Protein AF-A0AAN7M0C3-F1 (afdb_monomer)

Sequence (99 aa):
MTETPFRPREKLVEKQKYFQNIHKHTYLKGPFDKITSIAIPLALAGTVTFMIARGIYNMSHGIGKKEWKDGRFYENPFEVRILDRPYCPIEATAFFLPW

InterPro domains:
  IPR039297 Cytochrome c oxidase subunit VII [PF02238] (10-62)

Mean predicted aligned error: 12.79 Å

Foldseek 3Di:
DDDDDPDDCPVVVVVVVQQVPDPDPPQPSDPVSCCVVPVVVVVVVVVVVVVVVVVCVCVVVVHDDFDDDPNDTDHDPVRVVVVPPDPPVPPPVPVPDDD

Structure (mmCIF, N/CA/C/O backbone):
data_AF-A0AAN7M0C3-F1
#
_entry.id   AF-A0AAN7M0C3-F1
#
loop_
_atom_site.group_PDB
_atom_site.id
_atom_site.type_symbol
_atom_site.label_atom_id
_atom_site.label_alt_id
_atom_site.label_comp_id
_atom_site.label_asym_id
_atom_site.label_entity_id
_atom_site.label_seq_id
_atom_site.pdbx_PDB_ins_code
_atom_site.Cartn_x
_atom_site.Cartn_y
_atom_site.Cartn_z
_atom_site.occupancy
_atom_site.B_iso_or_equiv
_atom_site.auth_seq_id
_atom_site.auth_comp_id
_atom_site.auth_asym_id
_atom_site.auth_atom_id
_atom_site.pdbx_PDB_model_num
ATOM 1 N N . MET A 1 1 ? -3.258 -20.159 38.580 1.00 48.03 1 MET A N 1
ATOM 2 C CA . MET A 1 1 ? -3.136 -18.690 38.493 1.00 48.03 1 MET A CA 1
ATOM 3 C C . MET A 1 1 ? -3.650 -18.259 37.134 1.00 48.03 1 MET A C 1
ATOM 5 O O . MET A 1 1 ? -3.164 -18.773 36.138 1.00 48.03 1 MET A O 1
ATOM 9 N N . THR A 1 2 ? -4.657 -17.396 37.081 1.00 74.81 2 THR A N 1
ATOM 10 C CA . THR A 1 2 ? -5.102 -16.756 35.836 1.00 74.81 2 THR A CA 1
ATOM 11 C C . THR A 1 2 ? -4.537 -15.347 35.833 1.00 74.81 2 THR A C 1
ATOM 13 O O . THR A 1 2 ? -5.080 -14.468 36.500 1.00 74.81 2 THR A O 1
ATOM 16 N N . GLU A 1 3 ? -3.408 -15.155 35.158 1.00 81.00 3 GLU A N 1
ATOM 17 C CA . GLU A 1 3 ? -2.829 -13.825 34.981 1.00 81.00 3 GLU A CA 1
ATOM 18 C C . GLU A 1 3 ? -3.773 -12.952 34.153 1.00 81.00 3 GLU A C 1
ATOM 20 O O . GLU A 1 3 ? -4.411 -13.410 33.196 1.00 81.00 3 GLU A O 1
ATOM 25 N N . THR A 1 4 ? -3.897 -11.686 34.540 1.00 79.50 4 THR A N 1
ATOM 26 C CA . THR A 1 4 ? -4.680 -10.728 33.772 1.00 79.50 4 THR A CA 1
ATOM 27 C C . THR A 1 4 ? -3.900 -10.339 32.512 1.00 79.50 4 THR A C 1
ATOM 29 O O . THR A 1 4 ? -2.688 -10.136 32.561 1.00 79.50 4 THR A O 1
ATOM 32 N N . PRO A 1 5 ? -4.560 -10.263 31.345 1.00 82.25 5 PRO A N 1
ATOM 33 C CA . PRO A 1 5 ? -3.885 -9.921 30.100 1.00 82.25 5 PRO A CA 1
ATOM 34 C C . PRO A 1 5 ? -3.281 -8.511 30.159 1.00 82.25 5 PRO A C 1
ATOM 36 O O . PRO A 1 5 ? -3.872 -7.600 30.734 1.00 82.25 5 PRO A O 1
ATOM 39 N N . PHE A 1 6 ? -2.151 -8.310 29.470 1.00 88.94 6 PHE A N 1
ATOM 40 C CA . PHE A 1 6 ? -1.400 -7.043 29.434 1.00 88.94 6 PHE A CA 1
ATOM 41 C C . PHE A 1 6 ? -2.203 -5.821 28.963 1.00 88.94 6 PHE A C 1
ATOM 43 O O . PHE A 1 6 ? -1.786 -4.683 29.176 1.00 88.94 6 PHE A O 1
ATOM 50 N N . ARG A 1 7 ? -3.341 -6.030 28.289 1.00 85.44 7 ARG A N 1
ATOM 51 C CA . ARG A 1 7 ? -4.277 -4.965 27.926 1.00 85.44 7 ARG A CA 1
ATOM 52 C C . ARG A 1 7 ? -5.709 -5.333 28.318 1.00 85.44 7 ARG A C 1
ATOM 54 O O . ARG A 1 7 ? -6.101 -6.492 28.158 1.00 85.44 7 ARG A O 1
ATOM 61 N N . PRO A 1 8 ? -6.513 -4.345 28.755 1.00 88.44 8 PRO A N 1
ATOM 62 C CA . PRO A 1 8 ? -7.924 -4.556 29.044 1.00 88.44 8 PRO A CA 1
ATOM 63 C C . PRO A 1 8 ? -8.674 -4.990 27.779 1.00 88.44 8 PRO A C 1
ATOM 65 O O . PRO A 1 8 ? -8.452 -4.459 26.685 1.00 88.44 8 PRO A O 1
ATOM 68 N N . ARG A 1 9 ? -9.581 -5.962 27.927 1.00 89.62 9 ARG A N 1
ATOM 69 C CA . ARG A 1 9 ? -10.330 -6.562 26.808 1.00 89.62 9 ARG A CA 1
ATOM 70 C C . ARG A 1 9 ? -11.412 -5.643 26.232 1.00 89.62 9 ARG A C 1
ATOM 72 O O . ARG A 1 9 ? -11.848 -5.865 25.108 1.00 89.62 9 ARG A O 1
ATOM 79 N N . GLU A 1 10 ? -11.793 -4.589 26.947 1.00 90.75 10 GLU A N 1
ATOM 80 C CA . GLU A 1 10 ? -12.795 -3.601 26.515 1.00 90.75 10 GLU A CA 1
ATOM 81 C C . GLU A 1 10 ? -12.446 -2.980 25.156 1.00 90.75 10 GLU A C 1
ATOM 83 O O . GLU A 1 10 ? -13.286 -2.933 24.258 1.00 90.75 10 GLU A O 1
ATOM 88 N N . LYS A 1 11 ? -11.171 -2.613 24.955 1.00 90.50 11 LYS A N 1
ATOM 89 C CA . LYS A 1 11 ? -10.686 -2.041 23.687 1.00 90.50 11 LYS A CA 1
ATOM 90 C C . LYS A 1 11 ? -10.803 -3.021 22.516 1.00 90.50 11 LYS A C 1
ATOM 92 O O . LYS A 1 11 ? -11.023 -2.603 21.383 1.00 90.50 11 LYS A O 1
ATOM 97 N N . LEU A 1 12 ? -10.656 -4.324 22.764 1.00 92.94 12 LEU A N 1
ATOM 98 C CA . LEU A 1 12 ? -10.819 -5.347 21.726 1.00 92.94 12 LEU A CA 1
ATOM 99 C C . LEU A 1 12 ? -12.288 -5.508 21.341 1.00 92.94 12 LEU A C 1
ATOM 101 O O . LEU A 1 12 ? -12.593 -5.576 20.154 1.00 92.94 12 LEU A O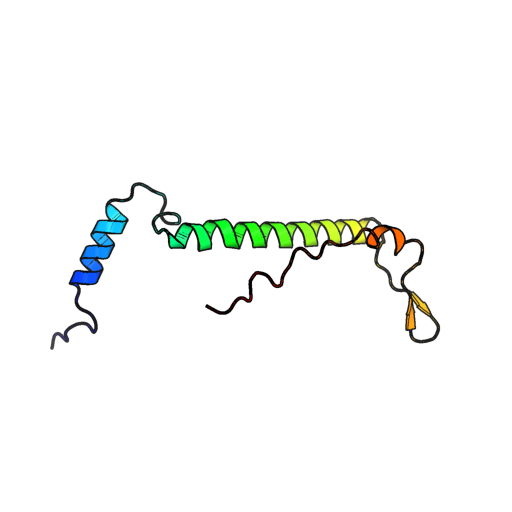 1
ATOM 105 N N . VAL A 1 13 ? -13.190 -5.514 22.325 1.00 94.44 13 VAL A N 1
ATOM 106 C CA . VAL A 1 13 ? -14.637 -5.615 22.087 1.00 94.44 13 VAL A CA 1
ATOM 107 C C . VAL A 1 13 ? -15.146 -4.406 21.299 1.00 94.44 13 VAL A C 1
ATOM 109 O O . VAL A 1 13 ? -15.957 -4.560 20.388 1.00 94.44 13 VAL A O 1
ATOM 112 N N . GLU A 1 14 ? -14.633 -3.208 21.584 1.00 94.06 14 GLU A N 1
ATOM 113 C CA . GLU A 1 14 ? -14.954 -1.997 20.823 1.00 94.06 14 GLU A CA 1
ATOM 114 C C . GLU A 1 14 ? -14.537 -2.118 19.346 1.00 94.06 14 GLU A C 1
ATOM 116 O O . GLU A 1 14 ? -15.343 -1.884 18.442 1.00 94.06 14 GLU A O 1
ATOM 121 N N . LYS A 1 15 ? -13.301 -2.565 19.080 1.00 93.19 15 LYS A N 1
ATOM 122 C CA . LYS A 1 15 ? -12.821 -2.803 17.708 1.00 93.19 15 LYS A CA 1
ATOM 123 C C . LYS A 1 15 ? -13.596 -3.921 17.011 1.00 93.19 15 LYS A C 1
ATOM 125 O O . LYS A 1 15 ? -13.894 -3.793 15.826 1.00 93.19 15 LYS A O 1
ATOM 130 N N . GLN A 1 16 ? -13.956 -4.987 17.726 1.00 95.31 16 GLN A N 1
ATOM 131 C CA . GLN A 1 16 ? -14.781 -6.072 17.190 1.00 95.31 16 GLN A CA 1
ATOM 132 C C . GLN A 1 16 ? -16.149 -5.556 16.741 1.00 95.31 16 GLN A C 1
ATOM 134 O O . GLN A 1 16 ? -16.518 -5.787 15.593 1.00 95.31 16 GLN A O 1
ATOM 139 N N . LYS A 1 17 ? -16.853 -4.788 17.584 1.00 95.75 17 LYS A N 1
ATOM 140 C CA . LYS A 1 17 ? -18.135 -4.162 17.217 1.00 95.75 17 LYS A CA 1
ATOM 141 C C . LYS A 1 17 ? -17.993 -3.260 15.990 1.00 95.75 17 LYS A C 1
ATOM 143 O O . LYS A 1 17 ? -18.800 -3.352 15.070 1.00 95.75 17 LYS A O 1
ATOM 148 N N . TYR A 1 18 ? -16.940 -2.440 15.942 1.00 94.44 18 TYR A N 1
ATOM 149 C CA . TYR A 1 18 ? -16.655 -1.570 14.799 1.00 94.44 18 TYR A CA 1
ATOM 150 C C . TYR A 1 18 ? -16.465 -2.359 13.492 1.00 94.44 18 TYR A C 1
ATOM 152 O O . TYR A 1 18 ? -17.160 -2.105 12.512 1.00 94.44 18 TYR A O 1
ATOM 160 N N . PHE A 1 19 ? -15.574 -3.356 13.466 1.00 94.88 19 PHE A N 1
ATOM 161 C CA . PHE A 1 19 ? -15.259 -4.111 12.244 1.00 94.88 19 PHE A CA 1
ATOM 162 C C . PHE A 1 19 ? -16.330 -5.133 11.830 1.00 94.88 19 PHE A C 1
ATOM 164 O O . PHE A 1 19 ? -16.351 -5.557 10.667 1.00 94.88 19 PHE A O 1
ATOM 171 N N . GLN A 1 20 ? -17.192 -5.556 12.758 1.00 95.31 20 GLN A N 1
ATOM 172 C CA . GLN A 1 20 ? -18.327 -6.440 12.477 1.00 95.31 20 GLN A CA 1
ATOM 173 C C . GLN A 1 20 ? -19.529 -5.681 11.903 1.00 95.31 20 GLN A C 1
ATOM 175 O O . GLN A 1 20 ? -20.251 -6.248 11.091 1.00 95.31 20 GLN A O 1
ATOM 180 N N . ASN A 1 21 ? -19.708 -4.401 12.248 1.00 95.81 21 ASN A N 1
ATOM 181 C CA . ASN A 1 21 ? -20.793 -3.567 11.713 1.00 95.81 21 ASN A CA 1
ATOM 182 C C . ASN A 1 21 ? -20.531 -3.065 10.273 1.00 95.81 21 ASN A C 1
ATOM 184 O O . ASN A 1 21 ? -21.404 -2.512 9.613 1.00 95.81 21 ASN A O 1
ATOM 188 N N . ILE A 1 22 ? -19.310 -3.228 9.756 1.00 94.62 22 ILE A N 1
ATOM 189 C CA . ILE A 1 22 ? -18.944 -2.763 8.414 1.00 94.62 22 ILE A CA 1
ATOM 190 C C . ILE A 1 22 ? -19.209 -3.864 7.382 1.00 94.62 22 ILE A C 1
ATOM 192 O O . ILE A 1 22 ? -18.503 -4.874 7.330 1.00 94.62 22 ILE A O 1
ATOM 196 N N . HIS A 1 23 ? -20.165 -3.616 6.487 1.00 94.50 23 HIS A N 1
ATOM 197 C CA . HIS A 1 23 ? -20.486 -4.482 5.348 1.00 94.50 23 HIS A CA 1
ATOM 198 C C . HIS A 1 23 ? -19.547 -4.233 4.152 1.00 94.50 23 HIS A C 1
ATOM 200 O O . HIS A 1 23 ? -19.957 -3.744 3.103 1.00 94.50 23 HIS A O 1
ATOM 206 N N . LYS A 1 24 ? -18.255 -4.537 4.319 1.00 92.19 24 LYS A N 1
ATOM 207 C CA . LYS A 1 24 ? -17.229 -4.493 3.258 1.00 92.19 24 LYS A CA 1
ATOM 208 C C . LYS A 1 24 ? -16.366 -5.752 3.295 1.00 92.19 24 LYS A C 1
ATOM 210 O O . LYS A 1 24 ? -16.285 -6.423 4.326 1.00 92.19 24 LYS A O 1
ATOM 215 N N . HIS A 1 25 ? -15.673 -6.039 2.192 1.00 92.94 25 HIS A N 1
ATOM 216 C CA . HIS A 1 25 ? -14.649 -7.086 2.159 1.00 92.94 25 HIS A CA 1
ATOM 217 C C . HIS A 1 25 ? -13.531 -6.812 3.171 1.00 92.94 25 HIS A C 1
ATOM 219 O O . HIS A 1 25 ? -13.219 -5.660 3.473 1.00 92.94 25 HIS A O 1
ATOM 225 N N . THR A 1 26 ? -12.919 -7.882 3.684 1.00 92.69 26 THR A N 1
ATOM 226 C CA . THR A 1 26 ? -11.967 -7.849 4.806 1.00 92.69 26 THR A CA 1
ATOM 227 C C . THR A 1 26 ? -10.825 -6.847 4.623 1.00 92.69 26 THR A C 1
ATOM 229 O O . THR A 1 26 ? -10.484 -6.156 5.573 1.00 92.69 26 THR A O 1
ATOM 232 N N . TYR A 1 27 ? -10.296 -6.706 3.409 1.00 90.69 27 TYR A N 1
ATOM 233 C CA . TYR A 1 27 ? -9.171 -5.821 3.074 1.00 90.69 27 TYR A CA 1
ATOM 234 C C . TYR A 1 27 ? -9.569 -4.347 2.840 1.00 90.69 27 TYR A C 1
ATOM 236 O O . TYR A 1 27 ? -8.751 -3.544 2.405 1.00 90.69 27 TYR A O 1
ATOM 244 N N . LEU A 1 28 ? -10.833 -3.976 3.083 1.00 93.75 28 LEU A N 1
ATOM 245 C CA . LEU A 1 28 ? -11.367 -2.615 2.893 1.00 93.75 28 LEU A CA 1
ATOM 246 C C . LEU A 1 28 ? -12.149 -2.112 4.112 1.00 93.75 28 LEU A C 1
ATOM 248 O O . LEU A 1 28 ? -12.930 -1.158 4.005 1.00 93.75 28 LEU A O 1
ATOM 252 N N . LYS A 1 29 ? -12.009 -2.784 5.258 1.00 92.19 29 LYS A N 1
ATOM 253 C CA . LYS A 1 29 ? -12.801 -2.472 6.449 1.00 92.19 29 LYS A CA 1
ATOM 254 C C . LYS A 1 29 ? -12.297 -1.215 7.144 1.00 92.19 29 LYS A C 1
ATOM 256 O O . LYS A 1 29 ? -13.103 -0.356 7.494 1.00 92.19 29 LYS A O 1
ATOM 261 N N . GLY A 1 30 ? -10.988 -1.096 7.333 1.00 90.62 30 GLY A N 1
ATOM 262 C CA . GLY A 1 30 ? -10.361 0.063 7.946 1.00 90.62 30 GLY A CA 1
ATOM 263 C C . GLY A 1 30 ? -10.155 1.227 6.968 1.00 90.62 30 GLY A C 1
ATOM 264 O O . GLY A 1 30 ? -9.997 1.019 5.763 1.00 90.62 30 GLY A O 1
ATOM 265 N N . PRO A 1 31 ? -10.097 2.475 7.468 1.00 88.06 31 PRO A N 1
ATOM 266 C CA . PRO A 1 31 ? -9.682 3.617 6.655 1.00 88.06 31 PRO A CA 1
ATOM 267 C C . PRO A 1 31 ? -8.224 3.482 6.184 1.00 88.06 31 PRO A C 1
ATOM 269 O O . PRO A 1 31 ? -7.926 3.811 5.037 1.00 88.06 31 PRO A O 1
ATOM 272 N N . PHE A 1 32 ? -7.342 2.937 7.031 1.00 91.75 32 PHE A N 1
ATOM 273 C CA . PHE A 1 32 ? -5.946 2.654 6.682 1.00 91.75 32 PHE A CA 1
ATOM 274 C C . PHE A 1 32 ? -5.814 1.551 5.629 1.00 91.75 32 PHE A C 1
ATOM 276 O O . PHE A 1 32 ? -4.955 1.654 4.755 1.00 91.75 32 PHE A O 1
ATOM 283 N N . ASP A 1 33 ? -6.716 0.566 5.640 1.00 91.69 33 ASP A N 1
ATOM 284 C CA . ASP A 1 33 ? -6.687 -0.553 4.694 1.00 91.69 33 ASP A CA 1
ATOM 285 C C . ASP A 1 33 ? -6.851 -0.088 3.240 1.00 91.69 33 ASP A C 1
ATOM 287 O O . ASP A 1 33 ? -6.315 -0.707 2.327 1.00 91.69 33 ASP A O 1
ATOM 291 N N . LYS A 1 34 ? -7.527 1.047 3.005 1.00 88.88 34 LYS A N 1
ATOM 292 C CA . LYS A 1 34 ? -7.625 1.656 1.669 1.00 88.88 34 LYS A CA 1
ATOM 293 C C . LYS A 1 34 ? -6.253 2.096 1.149 1.00 88.88 34 LYS A C 1
ATOM 295 O O . LYS A 1 34 ? -5.946 1.905 -0.023 1.00 88.88 34 LYS A O 1
ATOM 300 N N . ILE A 1 35 ? -5.429 2.689 2.007 1.00 90.94 35 ILE A N 1
ATOM 301 C CA . ILE A 1 35 ? -4.098 3.171 1.621 1.00 90.94 35 ILE A CA 1
ATOM 302 C C . ILE A 1 35 ? -3.177 1.970 1.385 1.00 90.94 35 ILE A C 1
ATOM 304 O O . ILE A 1 35 ? -2.530 1.879 0.342 1.00 90.94 35 ILE A O 1
ATOM 308 N N . THR A 1 36 ? -3.168 1.020 2.321 1.00 93.56 36 THR A N 1
ATOM 309 C CA . THR A 1 36 ? -2.250 -0.126 2.288 1.00 93.56 36 THR A CA 1
ATOM 310 C C . THR A 1 36 ? -2.624 -1.179 1.253 1.00 93.56 36 THR A C 1
ATOM 312 O O . THR A 1 36 ? -1.727 -1.792 0.685 1.00 93.56 36 THR A O 1
ATOM 315 N N . SER A 1 37 ? -3.914 -1.382 0.975 1.00 92.56 37 SER A N 1
ATOM 316 C CA . SER A 1 37 ? -4.377 -2.460 0.087 1.00 92.56 37 SER A CA 1
ATOM 317 C C . SER A 1 37 ? -4.695 -1.994 -1.333 1.00 92.56 37 SER A C 1
ATOM 319 O O . SER A 1 37 ? -4.738 -2.825 -2.235 1.00 92.56 37 SER A O 1
ATOM 321 N N . ILE A 1 38 ? -4.924 -0.693 -1.558 1.00 91.69 38 ILE A N 1
ATOM 322 C CA . ILE A 1 38 ? -5.231 -0.153 -2.895 1.00 91.69 38 ILE A CA 1
ATOM 323 C C . ILE A 1 38 ? -4.101 0.748 -3.385 1.00 91.69 38 ILE A C 1
ATOM 325 O O . ILE A 1 38 ? -3.505 0.460 -4.417 1.00 91.69 38 ILE A O 1
ATOM 329 N N . ALA A 1 39 ? -3.792 1.829 -2.665 1.00 92.50 39 ALA A N 1
ATOM 330 C CA . ALA A 1 39 ? -2.903 2.864 -3.192 1.00 92.50 39 ALA A CA 1
ATOM 331 C C . ALA A 1 39 ? -1.461 2.364 -3.375 1.00 92.50 39 ALA A C 1
ATOM 333 O O . ALA A 1 39 ? -0.917 2.461 -4.474 1.00 92.50 39 ALA A O 1
ATOM 334 N N . ILE A 1 40 ? -0.866 1.788 -2.324 1.00 93.88 40 ILE A N 1
ATOM 335 C CA . ILE A 1 40 ? 0.520 1.296 -2.370 1.00 93.88 40 ILE A CA 1
ATOM 336 C C . ILE A 1 40 ? 0.670 0.152 -3.387 1.00 93.88 40 ILE A C 1
ATOM 338 O O . ILE A 1 40 ? 1.548 0.251 -4.249 1.00 93.88 40 ILE A O 1
ATOM 342 N N . PRO A 1 41 ? -0.178 -0.899 -3.376 1.00 95.12 41 PRO A N 1
ATOM 343 C CA . PRO A 1 41 ? -0.010 -2.011 -4.302 1.00 95.12 41 PRO A CA 1
ATOM 344 C C . PRO A 1 41 ? -0.272 -1.618 -5.755 1.00 95.12 41 PRO A C 1
ATOM 346 O O . PRO A 1 41 ? 0.441 -2.101 -6.625 1.00 95.12 41 PRO A O 1
ATOM 349 N N . LEU A 1 42 ? -1.231 -0.726 -6.043 1.00 96.06 42 LEU A N 1
ATOM 350 C CA . LEU A 1 42 ? -1.465 -0.260 -7.416 1.00 96.06 42 LEU A CA 1
ATOM 351 C C . LEU A 1 42 ? -0.314 0.595 -7.939 1.00 96.06 42 LEU A C 1
ATOM 353 O O . LEU A 1 42 ? 0.105 0.406 -9.080 1.00 96.0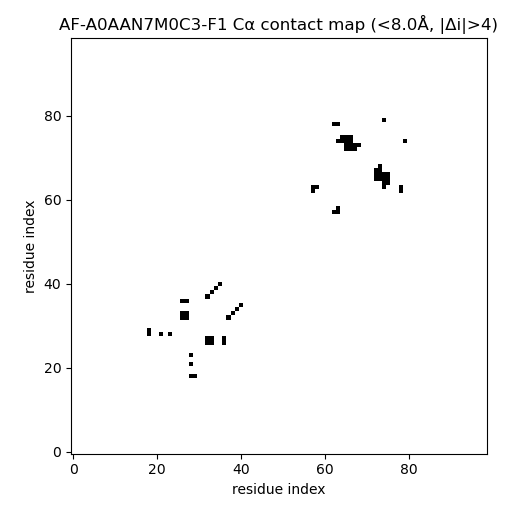6 42 LEU A O 1
ATOM 357 N N . ALA A 1 43 ? 0.216 1.504 -7.118 1.00 95.62 43 ALA A N 1
ATOM 358 C CA . ALA A 1 43 ? 1.374 2.302 -7.501 1.00 95.62 43 ALA 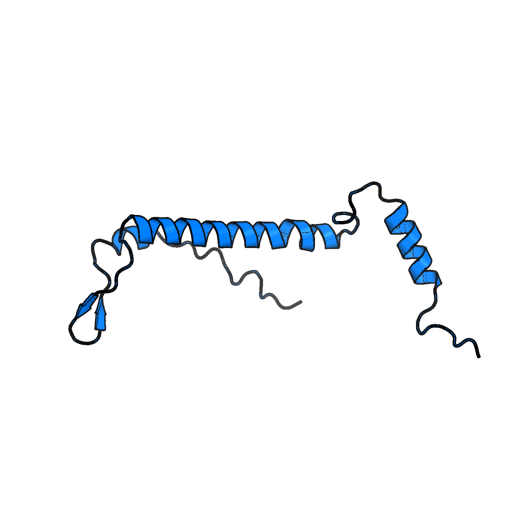A CA 1
ATOM 359 C C . ALA A 1 43 ? 2.585 1.400 -7.781 1.00 95.62 43 ALA A C 1
ATOM 361 O O . ALA A 1 43 ? 3.221 1.529 -8.826 1.00 95.62 43 ALA A O 1
ATOM 362 N N . LEU A 1 44 ? 2.859 0.438 -6.893 1.00 96.62 44 LEU A N 1
ATOM 363 C CA . LEU A 1 44 ? 3.964 -0.506 -7.051 1.00 96.62 44 LEU A CA 1
ATOM 364 C C . LEU A 1 44 ? 3.770 -1.429 -8.262 1.00 96.62 44 LEU A C 1
ATOM 366 O O . LEU A 1 44 ? 4.690 -1.625 -9.051 1.00 96.62 44 LEU A O 1
ATOM 370 N N . ALA A 1 45 ? 2.574 -1.987 -8.442 1.00 96.62 45 ALA A N 1
ATOM 371 C CA . ALA A 1 45 ? 2.280 -2.851 -9.578 1.00 96.62 45 ALA A CA 1
ATOM 372 C C . ALA A 1 45 ? 2.398 -2.084 -10.900 1.00 96.62 45 ALA A C 1
ATOM 374 O O . ALA A 1 45 ? 2.954 -2.611 -11.862 1.00 96.62 45 ALA A O 1
ATOM 375 N N . GLY A 1 46 ? 1.936 -0.832 -10.944 1.00 97.38 46 GLY A N 1
ATOM 376 C CA . GLY A 1 46 ? 2.064 0.031 -12.113 1.00 97.38 46 GLY A CA 1
ATOM 377 C C . GLY A 1 46 ? 3.522 0.320 -12.470 1.00 97.38 46 GLY A C 1
ATOM 378 O O . GLY A 1 46 ? 3.915 0.136 -13.623 1.00 97.38 46 GLY A O 1
ATOM 379 N N . THR A 1 47 ? 4.345 0.708 -11.491 1.00 95.19 47 THR A N 1
ATOM 380 C CA . THR A 1 47 ? 5.765 1.018 -11.731 1.00 95.19 47 THR A CA 1
ATOM 381 C C . THR A 1 47 ? 6.554 -0.215 -12.159 1.00 95.19 47 THR A C 1
ATOM 383 O O . THR A 1 47 ? 7.287 -0.160 -13.147 1.00 95.19 47 THR A O 1
ATOM 386 N N . VAL A 1 48 ? 6.355 -1.351 -11.488 1.00 97.06 48 VAL A N 1
ATOM 387 C CA . VAL A 1 48 ? 7.019 -2.614 -11.834 1.00 97.06 48 VAL A CA 1
ATOM 388 C C . VAL A 1 48 ? 6.594 -3.090 -13.222 1.00 97.06 48 VAL A C 1
ATOM 390 O O . VAL A 1 48 ? 7.448 -3.433 -14.038 1.00 97.06 48 VAL A O 1
ATOM 393 N N . THR A 1 49 ? 5.297 -3.048 -13.540 1.00 97.56 49 THR A N 1
ATOM 394 C CA . THR A 1 49 ? 4.794 -3.446 -14.866 1.00 97.56 49 THR A CA 1
ATOM 395 C C . THR A 1 49 ? 5.380 -2.563 -15.964 1.00 97.56 49 THR A C 1
ATOM 397 O O . THR A 1 49 ? 5.816 -3.073 -16.995 1.00 97.56 49 THR A O 1
ATOM 400 N N . PHE A 1 50 ? 5.456 -1.249 -15.734 1.00 94.75 50 PHE A N 1
ATOM 401 C CA . PHE A 1 50 ? 6.074 -0.313 -16.669 1.00 94.75 50 PHE A CA 1
ATOM 402 C C . PHE A 1 50 ? 7.555 -0.636 -16.913 1.00 94.75 50 PHE A C 1
ATOM 404 O O . PHE A 1 50 ? 7.992 -0.710 -18.063 1.00 94.75 50 PHE A O 1
ATOM 411 N N . MET A 1 51 ? 8.325 -0.878 -15.849 1.00 94.00 51 MET A N 1
ATOM 412 C CA . MET A 1 51 ? 9.741 -1.234 -15.963 1.00 94.00 51 MET A CA 1
ATOM 413 C C . MET A 1 51 ? 9.944 -2.562 -16.700 1.00 94.00 51 MET A C 1
ATOM 415 O O . MET A 1 51 ? 10.825 -2.649 -17.554 1.00 94.00 51 MET A O 1
ATOM 419 N N . ILE A 1 52 ? 9.114 -3.571 -16.424 1.00 95.00 52 ILE A N 1
ATOM 420 C CA . ILE A 1 52 ? 9.163 -4.870 -17.108 1.00 95.00 52 ILE A CA 1
ATOM 421 C C . ILE A 1 52 ? 8.847 -4.706 -18.595 1.00 95.00 52 ILE A C 1
ATOM 423 O O . ILE A 1 52 ? 9.620 -5.167 -19.435 1.00 95.00 52 ILE A O 1
ATOM 427 N N . ALA A 1 53 ? 7.754 -4.018 -18.934 1.00 94.50 53 ALA A N 1
ATOM 428 C CA . ALA A 1 53 ? 7.359 -3.789 -20.321 1.00 94.50 53 ALA A CA 1
ATOM 429 C C . ALA A 1 53 ? 8.471 -3.085 -21.105 1.00 94.50 53 ALA A C 1
ATOM 431 O O . ALA A 1 53 ? 8.816 -3.486 -22.217 1.00 94.50 53 ALA A O 1
ATOM 432 N N . ARG A 1 54 ? 9.097 -2.081 -20.489 1.00 87.38 54 ARG A N 1
ATOM 433 C CA . ARG A 1 54 ? 10.224 -1.375 -21.083 1.00 87.38 54 ARG A CA 1
ATOM 434 C C . ARG A 1 54 ? 11.467 -2.251 -21.231 1.00 87.38 54 ARG A C 1
ATOM 436 O O . ARG A 1 54 ? 12.135 -2.184 -22.258 1.00 87.38 54 ARG A O 1
ATOM 443 N N . GLY A 1 55 ? 11.773 -3.074 -20.231 1.00 90.75 55 GLY A N 1
ATOM 444 C CA . GLY A 1 55 ? 12.873 -4.033 -20.295 1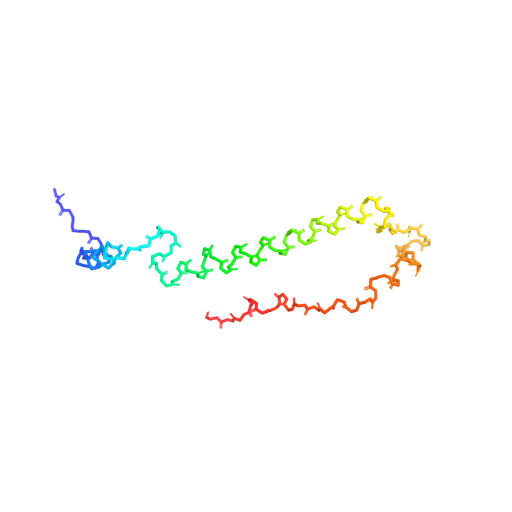.00 90.75 55 GLY A CA 1
ATOM 445 C C . GLY A 1 55 ? 12.703 -5.001 -21.465 1.00 90.75 55 GLY A C 1
ATOM 446 O O . GLY A 1 55 ? 13.621 -5.163 -22.266 1.00 90.75 55 GLY A O 1
ATOM 447 N N . ILE A 1 56 ? 11.508 -5.580 -21.613 1.00 92.50 56 ILE A N 1
ATOM 448 C CA . ILE A 1 56 ? 11.164 -6.472 -22.731 1.00 92.50 56 ILE A CA 1
ATOM 449 C C . ILE A 1 56 ? 11.256 -5.729 -24.068 1.00 92.50 56 ILE A C 1
ATOM 451 O O . ILE A 1 56 ? 11.821 -6.257 -25.026 1.00 92.50 56 ILE A O 1
ATOM 455 N N . TYR A 1 57 ? 10.750 -4.497 -24.146 1.00 89.12 57 TYR A N 1
ATOM 456 C CA . TYR A 1 57 ? 10.844 -3.677 -25.354 1.00 89.12 57 TYR A CA 1
ATOM 457 C C . TYR A 1 57 ? 12.303 -3.436 -25.770 1.00 89.12 57 TYR A C 1
ATOM 459 O O . TYR A 1 57 ? 12.671 -3.706 -26.913 1.00 89.12 57 TYR A O 1
ATOM 467 N N . ASN A 1 58 ? 13.156 -3.023 -24.831 1.00 87.81 58 ASN A N 1
ATOM 468 C CA . ASN A 1 58 ? 14.570 -2.768 -25.096 1.00 87.81 58 ASN A CA 1
ATOM 469 C C . ASN A 1 58 ? 15.306 -4.047 -25.534 1.00 87.81 58 ASN A C 1
ATOM 471 O O . ASN A 1 58 ? 16.015 -4.038 -26.538 1.00 87.81 58 ASN A O 1
ATOM 475 N N . MET A 1 59 ? 15.069 -5.171 -24.846 1.00 86.00 59 MET A N 1
ATOM 476 C CA . MET A 1 59 ? 15.666 -6.466 -25.196 1.00 86.00 59 MET A CA 1
ATOM 477 C C . MET A 1 59 ? 15.198 -6.981 -26.566 1.00 86.00 59 MET A C 1
ATOM 479 O O . MET A 1 59 ? 16.023 -7.444 -27.350 1.00 86.00 59 MET A O 1
ATOM 483 N N . SER A 1 60 ? 13.901 -6.868 -26.877 1.00 87.88 60 SER A N 1
ATOM 484 C CA . SER A 1 60 ? 13.327 -7.327 -28.156 1.00 87.88 60 SER A CA 1
ATOM 485 C C . SER A 1 60 ? 13.785 -6.502 -29.359 1.00 87.88 60 SER A C 1
ATOM 487 O O . SER A 1 60 ? 13.925 -7.051 -30.447 1.00 87.88 60 SER A O 1
ATOM 489 N N . HIS A 1 61 ? 14.069 -5.212 -29.168 1.00 84.94 61 HIS A N 1
ATOM 490 C CA . HIS A 1 61 ? 14.548 -4.321 -30.229 1.00 84.94 61 HIS A CA 1
ATOM 491 C C . HIS A 1 61 ? 16.080 -4.199 -30.272 1.00 84.94 61 HIS A C 1
ATOM 493 O O . HIS A 1 61 ? 16.617 -3.488 -31.118 1.00 84.94 61 HIS A O 1
ATOM 499 N N . GLY A 1 62 ? 16.803 -4.881 -29.374 1.00 82.25 62 GLY A N 1
ATOM 500 C CA . GLY A 1 62 ? 18.265 -4.811 -29.298 1.00 82.25 62 GLY A CA 1
ATOM 501 C C . GLY A 1 62 ? 18.813 -3.447 -28.854 1.00 82.25 62 GLY A C 1
ATOM 502 O O . GLY A 1 62 ? 19.984 -3.165 -29.103 1.00 82.25 62 GLY A O 1
ATOM 503 N N . ILE A 1 63 ? 17.976 -2.640 -28.198 1.00 75.31 63 ILE A N 1
ATOM 504 C CA . ILE A 1 63 ? 18.244 -1.300 -27.662 1.00 75.31 63 ILE A CA 1
ATOM 505 C C . ILE A 1 63 ? 18.834 -1.462 -26.247 1.00 75.31 63 ILE A C 1
ATOM 507 O O . ILE A 1 63 ? 18.343 -2.262 -25.451 1.00 75.31 63 ILE A O 1
ATOM 511 N N . GLY A 1 64 ? 19.884 -0.720 -25.910 1.00 70.19 64 GLY A N 1
ATOM 512 C CA . GLY A 1 64 ? 20.424 -0.580 -24.552 1.00 70.19 64 GLY 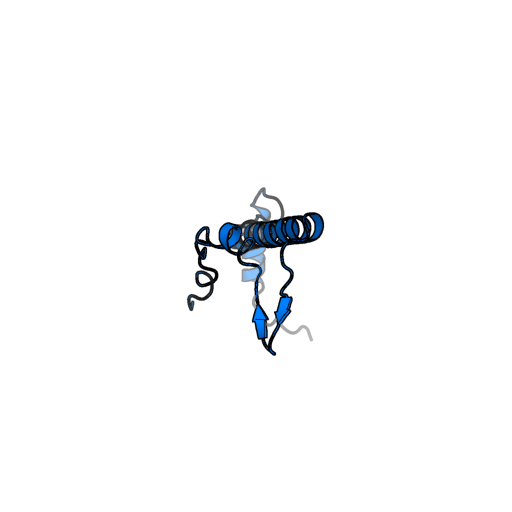A CA 1
ATOM 513 C C . GLY A 1 64 ? 21.865 -1.055 -24.405 1.00 70.19 64 GLY A C 1
ATOM 514 O O . GLY A 1 64 ? 22.349 -1.225 -23.284 1.00 70.19 64 GLY A O 1
ATOM 515 N N . LYS A 1 65 ? 22.554 -1.330 -25.517 1.00 69.44 65 LYS A N 1
ATOM 516 C CA . LYS A 1 65 ? 23.922 -1.857 -25.496 1.00 69.44 65 LYS A CA 1
ATOM 517 C C . LYS A 1 65 ? 24.908 -0.704 -25.374 1.00 69.44 65 LYS A C 1
ATOM 519 O O . LYS A 1 65 ? 24.977 0.160 -26.243 1.00 69.44 65 LYS A O 1
ATOM 524 N N . LYS A 1 66 ? 25.705 -0.722 -24.306 1.00 71.69 66 LYS A N 1
ATOM 525 C CA . LYS A 1 66 ? 26.856 0.173 -24.173 1.00 71.69 66 LYS A CA 1
ATOM 526 C C . LYS A 1 66 ? 28.034 -0.439 -24.909 1.00 71.69 66 LYS A C 1
ATOM 528 O O . LYS A 1 66 ? 28.406 -1.580 -24.642 1.00 71.69 66 LYS A O 1
ATOM 533 N N . GLU A 1 67 ? 28.616 0.314 -25.829 1.00 72.44 67 GLU A N 1
ATOM 534 C CA . GLU A 1 67 ? 29.823 -0.104 -26.525 1.00 72.44 67 GLU A CA 1
ATOM 535 C C . GLU A 1 67 ? 31.037 0.244 -25.669 1.00 72.44 67 GLU A C 1
ATOM 537 O O . GLU A 1 67 ? 31.175 1.369 -25.186 1.00 72.44 67 GLU A O 1
ATOM 542 N N . TRP A 1 68 ? 31.928 -0.725 -25.465 1.00 58.53 68 TRP A N 1
ATOM 543 C CA . TRP A 1 68 ? 33.220 -0.459 -24.848 1.00 58.53 68 TRP A CA 1
ATOM 544 C C . TRP A 1 68 ? 34.186 0.022 -25.928 1.00 58.53 68 TRP A C 1
ATOM 546 O O . TRP A 1 68 ? 34.583 -0.755 -26.797 1.00 58.53 68 TRP A O 1
ATOM 556 N N . LYS A 1 69 ? 34.577 1.296 -25.872 1.00 66.50 69 LYS A N 1
ATOM 557 C CA . LYS A 1 69 ? 35.629 1.873 -26.725 1.00 66.50 69 LYS A CA 1
ATOM 558 C C . LYS A 1 69 ? 36.562 2.702 -25.847 1.00 66.50 69 LYS A C 1
ATOM 560 O O . LYS A 1 69 ? 36.120 3.287 -24.867 1.00 66.50 69 LYS A O 1
ATOM 565 N N . ASP A 1 70 ? 37.861 2.703 -26.128 1.00 69.31 70 ASP A N 1
ATOM 566 C CA . ASP A 1 70 ? 38.851 3.570 -25.460 1.00 69.31 70 ASP A CA 1
ATOM 567 C C . ASP A 1 70 ? 38.798 3.586 -23.913 1.00 69.31 70 ASP A C 1
ATOM 569 O O . ASP A 1 70 ? 38.960 4.627 -23.277 1.00 69.31 70 ASP A O 1
ATOM 573 N N . GLY A 1 71 ? 38.514 2.439 -23.283 1.00 71.56 71 GLY A N 1
ATOM 574 C CA . GLY A 1 71 ? 38.448 2.317 -21.820 1.00 71.56 71 GLY A CA 1
ATOM 575 C C . GLY A 1 71 ? 37.222 2.959 -21.156 1.00 71.56 71 GLY A C 1
ATOM 576 O O . GLY A 1 71 ? 37.207 3.096 -19.933 1.00 71.56 71 GLY A O 1
ATOM 577 N N . ARG A 1 72 ? 36.194 3.354 -21.923 1.00 61.62 72 ARG A N 1
ATOM 578 C CA . ARG A 1 72 ? 34.930 3.908 -21.409 1.00 61.62 72 ARG A CA 1
ATOM 579 C C . ARG A 1 72 ? 33.719 3.284 -22.112 1.00 61.62 72 ARG A C 1
ATOM 581 O O . ARG A 1 72 ? 33.798 2.827 -23.250 1.00 61.62 72 ARG A O 1
ATOM 588 N N . PHE A 1 73 ? 32.579 3.270 -21.425 1.00 64.88 73 PHE A N 1
ATOM 589 C CA . PHE A 1 73 ? 31.301 2.867 -22.012 1.00 64.88 73 PHE A CA 1
ATOM 590 C C . PHE A 1 73 ? 30.685 4.043 -22.774 1.00 64.88 73 PHE A C 1
ATOM 592 O O . PHE A 1 73 ? 30.398 5.077 -22.173 1.00 64.88 73 PHE A O 1
ATOM 599 N N . TYR A 1 74 ? 30.446 3.871 -24.070 1.00 57.94 74 TYR A N 1
ATOM 600 C CA . TYR A 1 74 ? 29.726 4.828 -24.903 1.00 57.94 74 TYR A CA 1
ATOM 601 C C . TYR A 1 74 ? 28.330 4.285 -25.217 1.00 57.94 74 TYR A C 1
ATOM 603 O O . TYR A 1 74 ? 28.171 3.131 -25.616 1.00 57.94 74 TYR A O 1
ATOM 611 N N . GLU A 1 75 ? 27.304 5.109 -25.013 1.00 60.03 75 GLU A N 1
ATOM 612 C CA . GLU A 1 75 ? 25.957 4.824 -25.512 1.00 60.03 75 GLU A CA 1
ATOM 613 C C . GLU A 1 75 ? 25.885 5.211 -26.992 1.00 60.03 75 GLU A C 1
ATOM 615 O O . GLU A 1 75 ? 26.442 6.231 -27.406 1.00 60.03 75 GLU A O 1
ATOM 620 N N . ASN A 1 76 ? 25.227 4.387 -27.808 1.00 57.88 76 ASN A N 1
ATOM 621 C CA . ASN A 1 76 ? 25.097 4.658 -29.234 1.00 57.88 76 ASN A CA 1
ATOM 622 C C . ASN A 1 76 ? 24.291 5.958 -29.454 1.0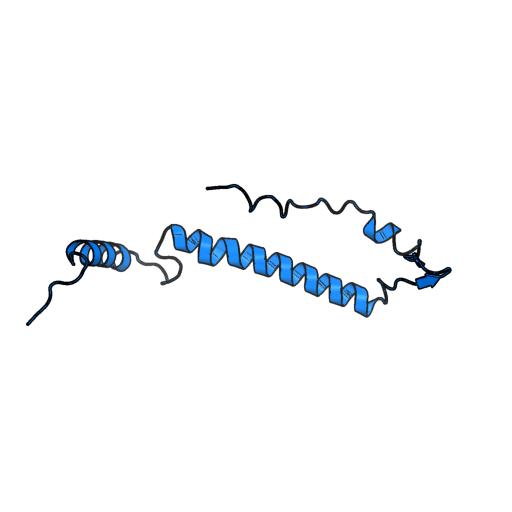0 57.88 76 ASN A C 1
ATOM 624 O O . ASN A 1 76 ? 23.146 6.036 -29.013 1.00 57.88 76 ASN A O 1
ATOM 628 N N . PRO A 1 77 ? 24.818 6.981 -30.159 1.00 56.25 77 PRO A N 1
ATOM 629 C CA . PRO A 1 77 ? 24.188 8.308 -30.245 1.00 56.25 77 PRO A CA 1
ATOM 630 C C . PRO A 1 77 ? 22.831 8.316 -30.973 1.00 56.25 77 PRO A C 1
ATOM 632 O O . PRO A 1 77 ? 22.024 9.223 -30.775 1.00 56.25 77 PRO A O 1
ATOM 635 N N . PHE A 1 78 ? 22.544 7.295 -31.788 1.00 53.25 78 PHE A N 1
ATOM 636 C CA . PHE A 1 78 ? 21.213 7.070 -32.370 1.00 53.25 78 PHE A CA 1
ATOM 637 C C . PHE A 1 78 ? 20.174 6.611 -31.336 1.00 53.25 78 PHE A C 1
ATOM 639 O O . PHE A 1 78 ? 18.984 6.864 -31.499 1.00 53.25 78 PHE A O 1
ATOM 646 N N . GLU A 1 79 ? 20.626 5.962 -30.268 1.00 53.47 79 GLU A N 1
ATOM 647 C CA . GLU A 1 79 ? 19.804 5.418 -29.191 1.00 53.47 79 GLU A CA 1
ATOM 648 C C . GLU A 1 79 ? 19.462 6.478 -28.131 1.00 53.47 79 GLU A C 1
ATOM 650 O O . GLU A 1 79 ? 18.332 6.548 -27.645 1.00 53.47 79 GLU A O 1
ATOM 655 N N . VAL A 1 80 ? 20.417 7.375 -27.856 1.00 53.31 80 VAL A N 1
ATOM 656 C CA . VAL A 1 80 ? 20.292 8.498 -26.908 1.00 53.31 80 VAL A CA 1
ATOM 657 C C . VAL A 1 80 ? 19.108 9.416 -27.265 1.00 53.31 80 VAL A C 1
ATOM 659 O O . VAL A 1 80 ? 18.347 9.824 -26.390 1.00 53.31 80 VAL A O 1
ATOM 662 N N . ARG A 1 81 ? 18.818 9.607 -28.560 1.00 49.94 81 ARG A N 1
ATOM 663 C CA . ARG A 1 81 ? 17.704 10.453 -29.034 1.00 49.94 81 ARG A CA 1
ATOM 664 C C . ARG A 1 81 ? 16.305 9.962 -28.616 1.00 49.94 81 ARG A C 1
ATOM 666 O O . ARG A 1 81 ? 15.375 10.763 -28.560 1.00 49.94 81 ARG A O 1
ATOM 673 N N . ILE A 1 82 ? 16.125 8.669 -28.329 1.00 51.28 82 ILE A N 1
ATOM 674 C CA . ILE A 1 82 ? 14.836 8.110 -27.868 1.00 51.28 82 ILE A CA 1
ATOM 675 C C . ILE A 1 82 ? 14.670 8.292 -26.347 1.00 51.28 82 ILE A C 1
ATOM 677 O O . ILE A 1 82 ? 13.545 8.384 -25.848 1.00 51.28 82 ILE A O 1
ATOM 681 N N . LEU A 1 83 ? 15.786 8.379 -25.616 1.00 51.38 83 LEU A N 1
ATOM 682 C CA . LEU A 1 83 ? 15.848 8.518 -24.157 1.00 51.38 83 LEU A CA 1
ATOM 683 C C . LEU A 1 83 ? 15.965 9.978 -23.685 1.00 51.38 83 LEU A C 1
ATOM 685 O O . LEU A 1 83 ? 15.721 10.236 -22.510 1.00 51.38 83 LEU A O 1
ATOM 689 N N . ASP A 1 84 ? 16.247 10.914 -24.595 1.00 44.50 84 ASP A N 1
ATOM 690 C CA . ASP A 1 84 ? 16.253 12.366 -24.354 1.00 44.50 84 ASP A CA 1
ATOM 691 C C . ASP A 1 84 ? 14.856 13.008 -24.351 1.00 44.50 84 ASP A C 1
ATOM 693 O O . ASP A 1 84 ? 14.722 14.210 -24.103 1.00 44.50 84 ASP A O 1
ATOM 697 N N . ARG A 1 85 ? 13.775 12.243 -24.587 1.00 43.88 85 ARG A N 1
ATOM 698 C CA . ARG A 1 85 ? 12.468 12.721 -24.118 1.00 43.88 85 ARG A CA 1
ATOM 699 C C . ARG A 1 85 ? 12.603 12.852 -22.612 1.00 43.88 85 ARG A C 1
ATOM 701 O O . ARG A 1 85 ? 12.975 11.849 -22.005 1.00 43.88 85 ARG A O 1
ATOM 708 N N . PRO A 1 86 ? 12.338 14.036 -22.024 1.00 39.88 86 PRO A N 1
ATOM 709 C CA . PRO A 1 86 ? 12.530 14.226 -20.604 1.00 39.88 86 PRO A CA 1
ATOM 710 C C . PRO A 1 86 ? 11.769 13.098 -19.933 1.00 39.88 86 PRO A C 1
ATOM 712 O O . PRO A 1 86 ? 10.540 13.021 -20.016 1.00 39.88 86 PRO A O 1
ATOM 715 N N . TYR A 1 87 ? 12.506 12.186 -19.306 1.00 51.06 87 TYR A N 1
ATOM 716 C CA . TYR A 1 87 ? 11.958 11.493 -18.172 1.00 51.06 87 TYR A CA 1
ATOM 717 C C . TYR A 1 87 ? 11.547 12.635 -17.273 1.00 51.06 87 TYR A C 1
ATOM 719 O O . TYR A 1 87 ? 12.402 13.280 -16.677 1.00 51.06 87 TYR A O 1
ATOM 727 N N . CYS A 1 88 ? 10.260 12.969 -17.264 1.00 37.94 88 CYS A N 1
ATOM 728 C CA . CYS A 1 88 ? 9.719 13.668 -16.130 1.00 37.94 88 CYS A CA 1
ATOM 729 C C . CYS A 1 88 ? 10.061 12.717 -14.985 1.00 37.94 88 CYS A C 1
ATOM 731 O O . CYS A 1 88 ? 9.575 11.577 -15.003 1.00 37.94 88 CYS A O 1
ATOM 733 N N . PRO A 1 89 ? 10.995 13.082 -14.092 1.00 44.19 89 PRO A N 1
ATOM 734 C CA . PRO A 1 89 ? 11.204 12.288 -12.913 1.00 44.19 89 PRO A CA 1
ATOM 735 C C . PRO A 1 89 ? 9.911 12.510 -12.142 1.00 44.19 89 PRO A C 1
ATOM 737 O O . PRO A 1 89 ? 9.757 13.514 -11.458 1.00 44.19 89 PRO A O 1
ATOM 740 N N . ILE A 1 90 ? 8.923 11.638 -12.352 1.00 46.28 90 ILE A N 1
ATOM 741 C CA . ILE A 1 90 ? 7.795 11.539 -11.444 1.00 46.28 90 ILE A CA 1
ATOM 742 C C . ILE A 1 90 ? 8.449 11.105 -10.145 1.00 46.28 90 ILE A C 1
ATOM 744 O O . ILE A 1 90 ? 8.868 9.962 -9.979 1.00 46.28 90 ILE A O 1
ATOM 748 N N . GLU A 1 91 ? 8.668 12.125 -9.335 1.00 42.69 91 GLU A N 1
ATOM 749 C CA . GLU A 1 91 ? 9.224 12.196 -8.005 1.00 42.69 91 GLU A CA 1
ATOM 750 C C . GLU A 1 91 ? 9.083 10.876 -7.241 1.00 42.69 91 GLU A C 1
ATOM 752 O O . GLU A 1 91 ? 8.159 10.666 -6.459 1.00 42.69 91 GLU A O 1
ATOM 757 N N . ALA A 1 92 ? 10.070 9.990 -7.391 1.00 44.47 92 ALA A N 1
ATOM 758 C CA . ALA A 1 92 ? 10.296 8.905 -6.437 1.00 44.47 92 ALA A CA 1
ATOM 759 C C . ALA A 1 92 ? 10.727 9.449 -5.054 1.00 44.47 92 ALA A C 1
ATOM 761 O O . ALA A 1 92 ? 10.851 8.698 -4.092 1.00 44.47 92 ALA A O 1
ATOM 762 N N . THR A 1 93 ? 10.924 10.766 -4.940 1.00 47.06 93 THR A N 1
ATOM 763 C CA . THR A 1 93 ? 11.183 11.506 -3.703 1.00 47.06 93 THR A CA 1
ATOM 764 C C . THR A 1 93 ? 9.916 11.858 -2.916 1.00 47.06 93 THR A C 1
ATOM 766 O O . THR A 1 93 ? 10.033 12.226 -1.752 1.00 47.06 93 THR A O 1
ATOM 769 N N . ALA A 1 94 ? 8.70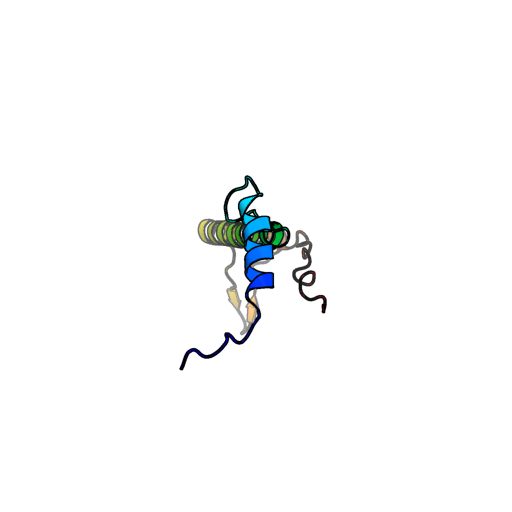5 11.690 -3.465 1.00 46.47 94 ALA A N 1
ATOM 770 C CA . ALA A 1 94 ? 7.469 12.062 -2.761 1.00 46.47 94 ALA A CA 1
ATOM 771 C C . ALA A 1 94 ? 7.041 11.088 -1.636 1.00 46.47 94 ALA A C 1
ATOM 773 O O . ALA A 1 94 ? 6.095 11.377 -0.906 1.00 46.47 94 ALA A O 1
ATOM 774 N N . PHE A 1 95 ? 7.729 9.953 -1.453 1.00 46.66 95 PHE A N 1
ATOM 775 C CA . PHE A 1 95 ? 7.442 8.997 -0.368 1.00 46.66 95 PHE A CA 1
ATOM 776 C C . PHE A 1 95 ? 8.402 9.074 0.832 1.00 46.66 95 PHE A C 1
ATOM 778 O O . PHE A 1 95 ? 8.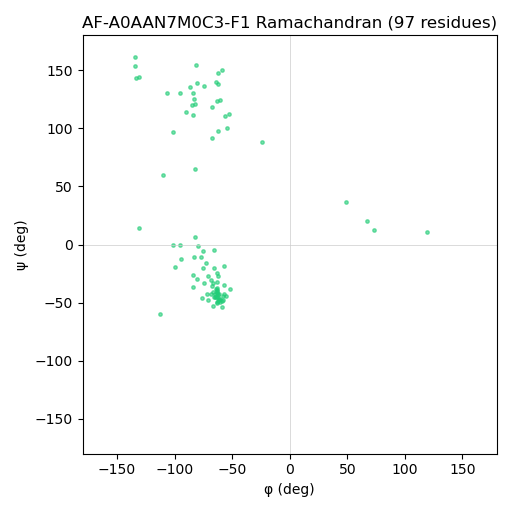203 8.356 1.808 1.00 46.66 95 PHE A O 1
ATOM 785 N N . PHE A 1 96 ? 9.395 9.968 0.802 1.00 43.47 96 PHE A N 1
ATOM 786 C CA . PHE A 1 96 ? 10.274 10.273 1.938 1.00 43.47 96 PHE A CA 1
ATOM 787 C C . PHE A 1 96 ? 9.978 11.681 2.477 1.00 43.47 96 PHE A C 1
ATOM 789 O O . PHE A 1 96 ? 10.838 12.556 2.496 1.00 43.47 96 PHE A O 1
ATOM 796 N N . LEU A 1 97 ? 8.739 11.916 2.915 1.00 40.06 97 LEU A N 1
ATOM 797 C CA . LEU A 1 97 ? 8.466 12.986 3.874 1.00 40.06 97 LEU A CA 1
ATOM 798 C C . LEU A 1 97 ? 8.457 12.376 5.283 1.00 40.06 97 LEU A C 1
ATOM 800 O O . LEU A 1 97 ? 7.798 11.351 5.480 1.00 40.06 97 LEU A O 1
ATOM 804 N N . PRO A 1 98 ? 9.189 12.964 6.247 1.00 55.84 98 PRO A N 1
ATOM 805 C CA . PRO A 1 98 ? 9.154 12.517 7.628 1.00 55.84 98 PRO A CA 1
ATOM 806 C C . PRO A 1 98 ? 7.764 12.817 8.199 1.00 55.84 98 PRO A C 1
ATOM 808 O O . PRO A 1 98 ? 7.345 13.974 8.248 1.00 55.84 98 PRO A O 1
ATOM 811 N N . TRP A 1 99 ? 7.057 11.764 8.599 1.00 50.94 99 TRP A N 1
ATOM 812 C CA . TRP A 1 99 ? 6.008 11.837 9.612 1.00 50.94 99 TRP A CA 1
ATOM 813 C C . TRP A 1 99 ? 6.612 11.416 10.946 1.00 50.94 99 TRP A C 1
ATOM 815 O O . TRP A 1 99 ? 7.377 10.423 10.941 1.00 50.94 99 TRP A O 1
#

Solvent-accessible surface area (backbone atoms only — not comparable to full-atom values): 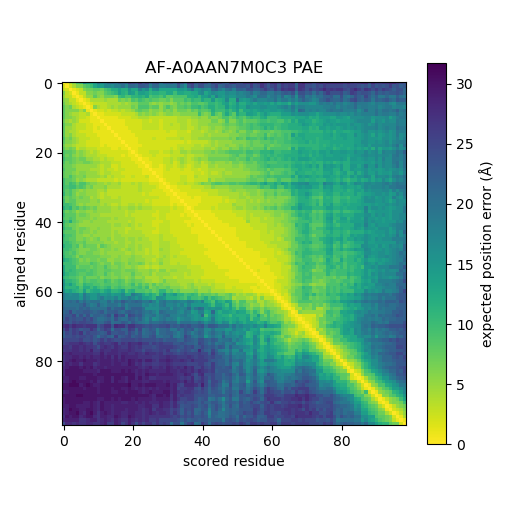6338 Å² total; per-residue (Å²): 136,85,80,78,68,98,61,75,63,65,65,54,54,53,51,47,54,57,63,68,72,48,96,56,60,84,69,55,64,49,80,64,30,46,48,65,63,44,52,52,50,50,54,50,50,51,53,51,50,50,52,50,54,49,49,51,50,28,62,76,70,69,52,85,65,64,46,82,51,97,95,43,79,40,71,52,74,82,57,49,66,73,64,65,53,76,72,72,76,76,60,83,65,74,80,73,67,91,126

Secondary structure (DSSP, 8-state):
--PPPSS-THHHHHHHHHHHS--S-GGGSSHHHHIIIIIHHHHHHHHHHHHHHHHHHHHHHT--PEEEETTEEEE-HHHHHHH-S------TTTT----

Radius of gyration: 25.34 Å; Cα contacts (8 Å, |Δi|>4): 34; chains: 1; bounding box: 60×33×71 Å

Organism: Trapa natans (NCBI:txid22666)

pLDDT: mean 77.28, std 19.48, range [37.94, 97.56]

Nearest PDB structures (foldseek):
  7jrp-assembly1_i  TM=8.834E-01  e=3.310E-07  Vigna radiata var. radiata
  6t0b-assembly1_g  TM=6.983E-01  e=4.128E-01  Saccharomyces cerevisiae S288C